Protein AF-A0AAD9X2U5-F1 (afdb_monomer)

Organism: NCBI:txid168575

Radius of gyration: 15.99 Å; Cα contacts (8 Å, |Δi|>4): 62; chains: 1; bounding box: 37×27×47 Å

Foldseek 3Di:
DDDDDDPDDPPLQLDQDPPCALVVLLVVCLVVCCVPVPDDLVVSQVCCCVVPSYHDDSVSSVVSSVVSNVD

pLDDT: mean 81.31, std 12.41, range [51.25, 92.44]

Sequence (71 aa):
MLKTLVDQHECHRVYNNKEAKVKWIVSKFENLVKKNPSIDVKLIGDLLRENYRVLVDIQRVYKAKKR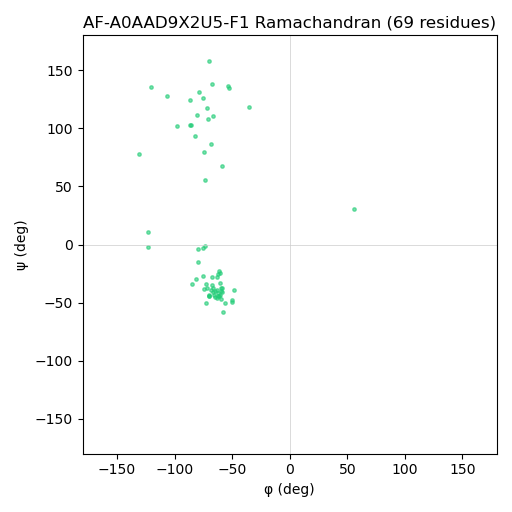AIKG

Nearest PDB structures (foldseek):
  8jrb-assembly2_B  TM=7.341E-01  e=4.396E+00  Aquifex pyrophilus

Mean predicted aligned error: 8.46 Å

Structure (mmCIF, N/CA/C/O backbone):
data_AF-A0AAD9X2U5-F1
#
_entry.id   AF-A0AAD9X2U5-F1
#
loop_
_atom_site.group_PDB
_atom_site.i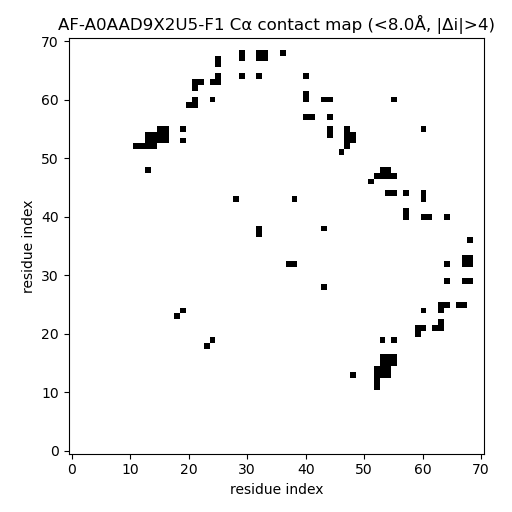d
_atom_site.type_symbol
_atom_site.label_atom_id
_atom_site.label_alt_id
_atom_site.label_comp_id
_atom_site.label_asym_id
_atom_site.label_entity_id
_atom_site.label_seq_id
_atom_site.pdbx_PDB_ins_code
_atom_site.Cartn_x
_atom_site.Cartn_y
_atom_site.Cartn_z
_atom_site.occupancy
_atom_site.B_iso_or_equiv
_atom_site.auth_seq_id
_atom_site.auth_comp_id
_atom_site.auth_asym_id
_atom_site.auth_atom_id
_atom_site.pdbx_PDB_model_num
ATOM 1 N N . MET A 1 1 ? 27.134 -18.890 -37.732 1.00 51.25 1 MET A N 1
ATOM 2 C CA . MET A 1 1 ? 26.086 -18.821 -36.691 1.00 51.25 1 MET A CA 1
ATOM 3 C C . MET A 1 1 ? 25.757 -17.352 -36.457 1.00 51.25 1 MET A C 1
ATOM 5 O O . MET A 1 1 ? 26.578 -16.641 -35.891 1.00 51.25 1 MET A O 1
ATOM 9 N N . LEU A 1 2 ? 24.637 -16.873 -37.003 1.00 58.69 2 LEU A N 1
ATOM 10 C CA . LEU A 1 2 ? 24.190 -15.483 -36.851 1.00 58.69 2 LEU A CA 1
ATOM 11 C C . LEU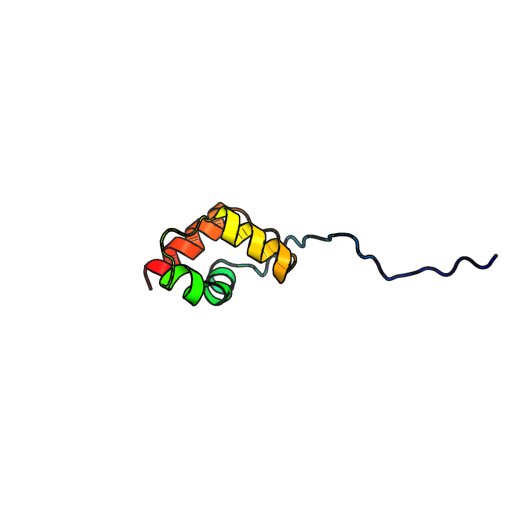 A 1 2 ? 23.699 -15.278 -35.413 1.00 58.69 2 LEU A C 1
ATOM 13 O O . LEU A 1 2 ? 22.763 -15.948 -34.987 1.00 58.69 2 LEU A O 1
ATOM 17 N N . LYS A 1 3 ? 24.350 -14.388 -34.659 1.00 60.62 3 LYS A N 1
ATOM 18 C CA . LYS A 1 3 ? 23.864 -13.945 -33.349 1.00 60.62 3 LYS A CA 1
ATOM 19 C C . LYS A 1 3 ? 22.911 -12.774 -33.579 1.00 60.62 3 LYS A C 1
ATOM 21 O O . LYS A 1 3 ? 23.360 -11.670 -33.866 1.00 60.62 3 LYS A O 1
ATOM 26 N N . THR A 1 4 ? 21.611 -13.018 -33.501 1.00 70.44 4 THR A N 1
ATOM 27 C CA . THR A 1 4 ? 20.598 -11.960 -33.461 1.00 70.44 4 THR A CA 1
ATOM 28 C C . THR A 1 4 ? 20.531 -11.377 -32.051 1.00 70.44 4 THR A C 1
ATOM 30 O O . THR A 1 4 ? 20.481 -12.114 -31.067 1.00 70.44 4 THR A O 1
ATOM 33 N N . LEU A 1 5 ? 20.562 -10.047 -31.944 1.00 69.00 5 LEU A N 1
ATOM 34 C CA . LEU A 1 5 ? 20.317 -9.346 -30.687 1.00 69.00 5 LEU A CA 1
ATOM 35 C C . LEU A 1 5 ? 18.851 -9.571 -30.295 1.00 69.00 5 LEU A C 1
ATOM 37 O O . LEU A 1 5 ? 17.946 -9.075 -30.963 1.00 69.00 5 LEU A O 1
ATOM 41 N N . VAL A 1 6 ? 18.618 -10.337 -29.232 1.00 68.06 6 VAL A N 1
ATOM 42 C CA . VAL A 1 6 ? 17.293 -10.480 -28.625 1.00 68.06 6 VAL A CA 1
ATOM 43 C C . VAL A 1 6 ? 17.124 -9.323 -27.642 1.00 68.06 6 VAL A C 1
ATOM 45 O O . VAL A 1 6 ? 17.700 -9.342 -26.560 1.00 68.06 6 VAL A O 1
ATOM 48 N N . ASP A 1 7 ? 16.353 -8.304 -28.026 1.00 61.09 7 ASP A N 1
ATOM 49 C CA . ASP A 1 7 ? 16.047 -7.132 -27.178 1.00 61.09 7 ASP A CA 1
ATOM 50 C C . ASP A 1 7 ? 15.048 -7.458 -26.042 1.00 61.09 7 ASP A C 1
ATOM 52 O O . ASP A 1 7 ? 14.695 -6.630 -25.203 1.00 61.09 7 ASP A O 1
ATOM 56 N N . GLN A 1 8 ? 14.580 -8.705 -25.984 1.00 59.12 8 GLN A N 1
ATOM 57 C CA . GLN A 1 8 ? 13.649 -9.173 -24.971 1.00 59.12 8 GLN A CA 1
ATOM 58 C C . GLN A 1 8 ? 14.406 -9.535 -23.689 1.00 59.12 8 GLN A C 1
ATOM 60 O O . GLN A 1 8 ? 14.924 -10.636 -23.521 1.00 59.12 8 GLN A O 1
ATOM 65 N N . HIS A 1 9 ? 14.490 -8.571 -22.776 1.00 59.72 9 HIS A N 1
ATOM 66 C CA . HIS A 1 9 ? 15.169 -8.737 -21.497 1.00 59.72 9 HIS A CA 1
ATOM 67 C C . HIS A 1 9 ? 14.143 -9.053 -20.390 1.00 59.72 9 HIS A C 1
ATOM 69 O O . HIS A 1 9 ? 13.465 -8.157 -19.889 1.00 59.72 9 HIS A O 1
ATOM 75 N N . GLU A 1 10 ? 14.031 -10.325 -19.982 1.00 58.28 10 GLU A N 1
ATOM 76 C CA . GLU A 1 10 ? 13.168 -10.784 -18.861 1.00 58.28 10 GLU A CA 1
ATOM 77 C C . GLU A 1 10 ? 13.724 -10.464 -17.467 1.00 58.28 10 GLU A C 1
ATOM 79 O O . GLU A 1 10 ? 13.113 -10.721 -16.433 1.00 58.28 10 GLU A O 1
ATOM 84 N N . CYS A 1 11 ? 14.910 -9.882 -17.442 1.00 64.12 11 CYS A N 1
ATOM 85 C CA . CYS A 1 11 ? 15.499 -9.201 -16.313 1.00 64.12 11 CYS A CA 1
ATOM 86 C C . CYS A 1 11 ? 14.443 -8.461 -15.475 1.00 64.12 11 CYS A C 1
ATOM 88 O O . CYS A 1 11 ? 13.777 -7.543 -15.960 1.00 64.12 11 CYS A O 1
ATOM 90 N N 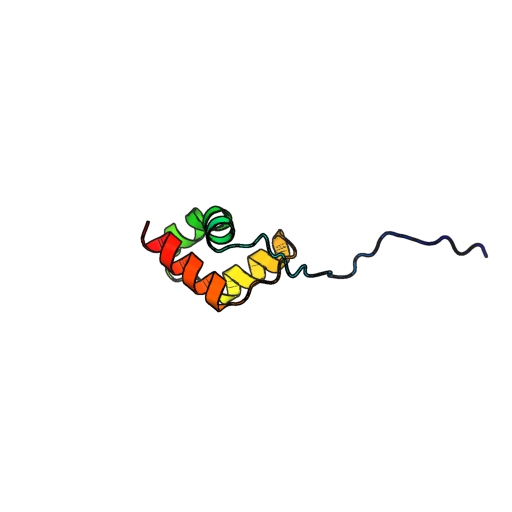. HIS A 1 12 ? 14.319 -8.869 -14.206 1.00 55.59 12 HIS A N 1
ATOM 91 C CA . HIS A 1 12 ? 13.531 -8.233 -13.147 1.00 55.59 12 HIS A CA 1
ATOM 92 C C . HIS A 1 12 ? 14.005 -6.782 -12.915 1.00 55.59 12 HIS A C 1
ATOM 94 O O . HIS A 1 12 ? 14.574 -6.451 -11.873 1.00 55.59 12 HIS A O 1
ATOM 100 N N . ARG A 1 13 ? 13.789 -5.885 -13.884 1.00 61.84 13 ARG A N 1
ATOM 101 C CA . ARG A 1 13 ? 13.953 -4.444 -13.709 1.00 61.84 13 ARG A CA 1
ATOM 102 C C . ARG A 1 13 ? 12.847 -4.002 -12.770 1.00 61.84 13 ARG A C 1
ATOM 104 O O . ARG A 1 13 ? 11.749 -3.6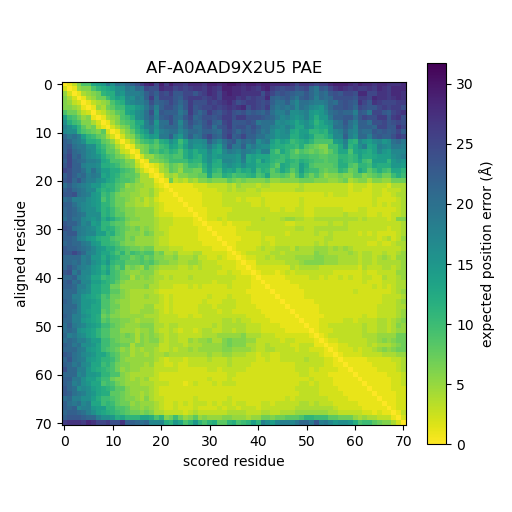54 -13.193 1.00 61.84 13 ARG A O 1
A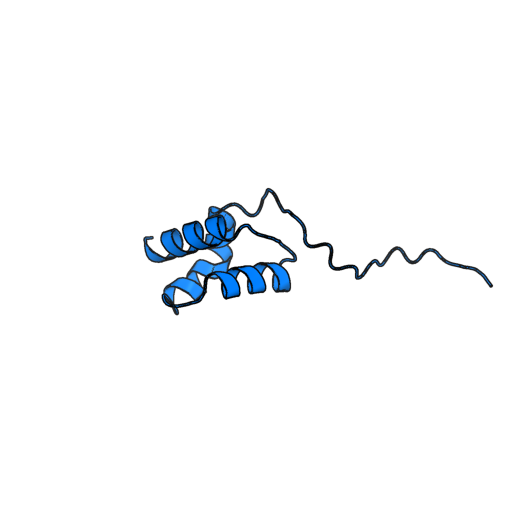TOM 111 N N . VAL A 1 14 ? 13.120 -4.098 -11.474 1.00 63.25 14 VAL A N 1
ATOM 112 C CA . VAL A 1 14 ? 12.269 -3.494 -10.465 1.00 63.25 14 VAL A CA 1
ATOM 113 C C . VAL A 1 14 ? 12.487 -1.992 -10.589 1.00 63.25 14 VAL A C 1
ATOM 115 O O . VAL A 1 14 ? 13.564 -1.476 -10.290 1.00 63.25 14 VAL A O 1
ATOM 118 N N . TYR A 1 15 ? 11.485 -1.295 -11.107 1.00 64.94 15 TYR A N 1
ATOM 119 C CA . TYR A 1 15 ? 11.582 0.132 -11.346 1.00 64.94 15 TYR A CA 1
ATOM 120 C C . TYR A 1 15 ? 11.461 0.867 -10.013 1.00 64.94 15 TYR A C 1
ATOM 122 O O . TYR A 1 15 ? 10.480 0.707 -9.279 1.00 64.94 15 TYR A O 1
ATOM 130 N N . ASN A 1 16 ? 12.442 1.721 -9.715 1.00 64.31 16 ASN A N 1
ATOM 131 C CA . ASN A 1 16 ? 12.278 2.752 -8.697 1.00 64.31 16 ASN A CA 1
ATOM 132 C C . ASN A 1 16 ? 11.374 3.848 -9.283 1.00 64.31 16 ASN A C 1
ATOM 134 O O . ASN A 1 16 ? 11.840 4.848 -9.835 1.00 64.31 16 ASN A O 1
ATOM 138 N N . ASN A 1 17 ? 10.065 3.591 -9.271 1.00 67.12 17 ASN A N 1
ATOM 139 C CA . ASN A 1 17 ? 9.097 4.444 -9.938 1.00 67.12 17 ASN A CA 1
ATOM 140 C C . ASN A 1 17 ? 8.765 5.667 -9.065 1.00 67.12 17 ASN A C 1
ATOM 142 O O . ASN A 1 17 ? 8.097 5.562 -8.031 1.00 67.12 17 ASN A O 1
ATOM 146 N N . LYS A 1 18 ? 9.184 6.859 -9.514 1.00 65.75 18 LYS A N 1
ATOM 147 C CA . LYS A 1 18 ? 8.865 8.143 -8.860 1.00 65.75 18 LYS A CA 1
ATOM 148 C C . LYS A 1 18 ? 7.353 8.414 -8.790 1.00 65.75 18 LYS A C 1
ATOM 150 O O . 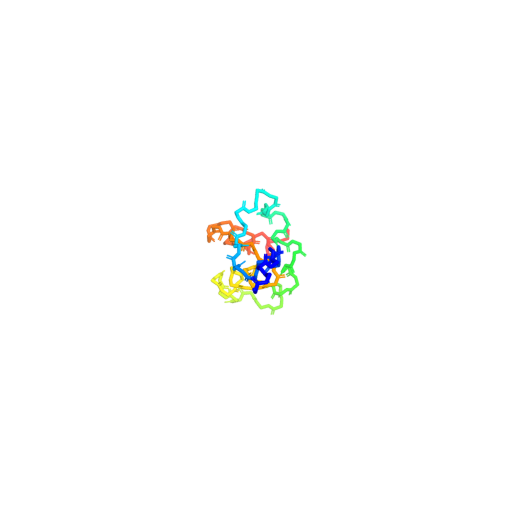LYS A 1 18 ? 6.905 9.143 -7.898 1.00 65.75 18 LYS A O 1
ATOM 155 N N . GLU A 1 19 ? 6.568 7.818 -9.684 1.00 66.81 19 GLU A N 1
ATOM 156 C CA . GLU A 1 19 ? 5.112 7.963 -9.769 1.00 66.81 19 GLU A CA 1
ATOM 157 C C . GLU A 1 19 ? 4.348 7.107 -8.757 1.00 66.81 19 GLU A C 1
ATOM 159 O O . GLU A 1 19 ? 3.191 7.412 -8.463 1.00 66.81 19 GLU A O 1
ATOM 164 N N . ALA A 1 20 ? 4.995 6.115 -8.130 1.00 72.75 20 ALA A N 1
ATOM 165 C CA . ALA A 1 20 ? 4.408 5.296 -7.069 1.00 72.75 20 ALA A CA 1
ATOM 166 C C . ALA A 1 20 ? 4.292 6.081 -5.747 1.00 72.75 20 ALA A C 1
ATOM 168 O O . ALA A 1 20 ? 4.855 5.740 -4.705 1.00 72.75 20 ALA A O 1
ATOM 169 N N . LYS A 1 21 ? 3.618 7.231 -5.785 1.00 84.12 21 LYS A N 1
ATOM 170 C CA . LYS A 1 21 ? 3.318 8.093 -4.637 1.00 84.12 21 LYS A CA 1
ATOM 171 C C . LYS A 1 21 ? 2.286 7.419 -3.744 1.00 84.12 21 LYS A C 1
ATOM 173 O O . LYS A 1 21 ? 1.492 6.606 -4.199 1.00 84.12 21 LYS A O 1
ATOM 178 N N . VAL A 1 22 ? 2.241 7.825 -2.475 1.00 85.25 22 VAL A N 1
ATOM 179 C CA . VAL A 1 22 ? 1.295 7.299 -1.474 1.00 85.25 22 VAL A CA 1
ATOM 180 C C . VAL A 1 22 ? -0.147 7.268 -2.000 1.00 85.25 22 VAL A C 1
ATOM 182 O O . VAL A 1 22 ? -0.841 6.292 -1.765 1.00 85.25 22 VAL A O 1
ATOM 185 N N . LYS A 1 23 ? -0.585 8.285 -2.760 1.00 88.69 23 LYS A N 1
ATOM 186 C CA . LYS A 1 23 ? -1.924 8.318 -3.380 1.00 88.69 23 LYS A CA 1
ATOM 187 C C . LYS A 1 23 ? -2.161 7.177 -4.382 1.00 88.69 23 LYS A C 1
ATOM 189 O O . LYS A 1 23 ? -3.220 6.569 -4.346 1.00 88.69 23 LYS A O 1
ATOM 194 N N . TRP A 1 24 ? -1.186 6.895 -5.248 1.00 90.38 24 TRP A N 1
ATOM 195 C CA . TRP A 1 24 ? -1.269 5.806 -6.230 1.00 90.38 24 TRP A CA 1
ATOM 196 C C . TRP A 1 24 ? -1.235 4.439 -5.547 1.00 90.38 24 TRP A C 1
ATOM 198 O O . TRP A 1 24 ? -1.982 3.543 -5.905 1.00 90.38 24 TRP A O 1
ATOM 208 N N . ILE A 1 25 ? -0.404 4.313 -4.512 1.00 88.62 25 ILE A N 1
ATOM 209 C CA . ILE A 1 25 ? -0.303 3.127 -3.659 1.00 88.62 25 ILE A CA 1
ATOM 210 C C . ILE A 1 25 ? -1.716 2.899 -3.075 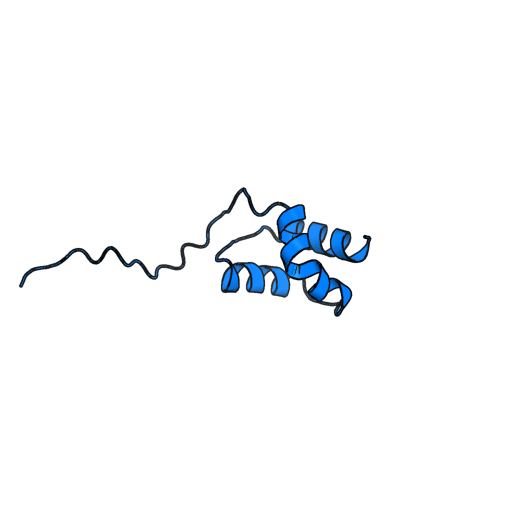1.00 88.62 25 ILE A C 1
ATOM 212 O O . ILE A 1 25 ? -2.349 1.903 -3.419 1.00 88.62 25 ILE A O 1
ATOM 216 N N . VAL A 1 26 ? -2.295 3.872 -2.355 1.00 91.50 26 VAL A N 1
ATOM 217 C CA . VAL A 1 26 ? -3.665 3.766 -1.804 1.00 91.50 26 VAL A CA 1
ATOM 218 C C . VAL A 1 26 ? -4.688 3.335 -2.854 1.00 91.50 26 VAL A C 1
ATOM 220 O O . VAL A 1 26 ? -5.404 2.373 -2.603 1.00 91.50 26 VAL A O 1
ATOM 223 N N . SER A 1 27 ? -4.732 3.960 -4.035 1.00 90.88 27 SER A N 1
ATOM 224 C CA . SER A 1 27 ? -5.754 3.623 -5.038 1.00 90.88 27 SER A CA 1
ATOM 225 C C . SER A 1 27 ? -5.695 2.173 -5.534 1.00 90.88 27 SER A C 1
ATOM 227 O O . SER A 1 27 ? -6.711 1.658 -5.996 1.00 90.88 27 SER A O 1
ATOM 229 N N . LYS A 1 28 ? -4.548 1.489 -5.421 1.00 90.19 28 LYS A N 1
ATOM 230 C CA . LYS A 1 28 ? -4.400 0.088 -5.844 1.00 90.19 28 LYS A CA 1
ATOM 231 C C . LYS A 1 28 ? -4.831 -0.936 -4.799 1.00 90.19 28 LYS A C 1
ATOM 233 O O . LYS A 1 28 ? -5.349 -1.979 -5.182 1.00 90.19 28 LYS A O 1
ATOM 238 N N . PHE A 1 29 ? -4.647 -0.670 -3.508 1.00 88.81 29 PHE A N 1
ATOM 239 C CA . PHE A 1 29 ? -4.963 -1.646 -2.449 1.00 88.81 29 PHE A CA 1
ATOM 240 C C . PHE A 1 29 ? -5.960 -1.136 -1.412 1.00 88.81 29 PHE A C 1
ATOM 242 O O . PHE A 1 29 ? -6.147 -1.797 -0.392 1.00 88.81 29 PHE A O 1
ATOM 249 N N . GLU A 1 30 ? -6.614 0.005 -1.631 1.00 90.06 30 GLU A N 1
ATOM 250 C CA . GLU A 1 30 ? -7.583 0.550 -0.677 1.00 90.06 30 GLU A CA 1
ATOM 251 C C . GLU A 1 30 ? -8.613 -0.507 -0.256 1.00 90.06 30 GLU A C 1
ATOM 253 O O . GLU A 1 30 ? -8.812 -0.744 0.933 1.00 90.06 30 GLU A O 1
ATOM 258 N N . ASN A 1 31 ? -9.191 -1.216 -1.229 1.00 90.75 31 ASN A N 1
ATOM 259 C CA . ASN A 1 31 ? -10.156 -2.283 -0.977 1.00 90.75 31 ASN A CA 1
ATOM 260 C C . ASN A 1 31 ? -9.543 -3.460 -0.191 1.00 90.75 31 ASN A C 1
ATOM 262 O O . ASN A 1 31 ? -10.177 -4.007 0.706 1.00 90.75 31 ASN A O 1
ATOM 266 N N . LEU A 1 32 ? -8.295 -3.831 -0.497 1.00 89.88 32 LEU A N 1
ATOM 267 C CA . LEU A 1 32 ? -7.579 -4.915 0.183 1.00 89.88 32 LEU A CA 1
ATOM 268 C C . LEU A 1 32 ? -7.332 -4.578 1.659 1.00 89.88 32 LEU A C 1
ATOM 270 O O . LEU A 1 32 ? -7.576 -5.411 2.527 1.00 89.88 32 LEU A O 1
ATOM 274 N N . VAL A 1 33 ? -6.893 -3.349 1.939 1.00 90.69 33 VAL A N 1
ATOM 275 C CA . VAL A 1 33 ? -6.617 -2.869 3.300 1.00 90.69 33 VAL A CA 1
ATOM 276 C C . VAL A 1 33 ? -7.906 -2.657 4.092 1.00 90.69 33 VAL A C 1
ATOM 278 O O . VAL A 1 33 ? -7.935 -2.983 5.274 1.00 90.69 33 VAL A O 1
ATOM 281 N N . LYS A 1 34 ? -8.980 -2.163 3.461 1.00 89.19 34 LYS A N 1
ATOM 282 C CA . LYS A 1 34 ? -10.294 -2.022 4.112 1.00 89.19 34 LYS A CA 1
ATOM 283 C C . LYS A 1 34 ? -10.890 -3.381 4.496 1.00 89.19 34 LYS A C 1
ATOM 285 O O . LYS A 1 34 ? -11.434 -3.509 5.586 1.00 89.19 34 LYS A O 1
ATOM 290 N N . LYS A 1 35 ? -10.750 -4.399 3.637 1.00 91.69 35 LYS A N 1
ATOM 291 C CA . LYS A 1 35 ? -11.207 -5.772 3.920 1.00 91.69 35 LYS A CA 1
ATOM 292 C C . LYS A 1 35 ? -10.328 -6.499 4.938 1.00 91.69 35 LYS A C 1
ATOM 294 O O . LYS A 1 35 ? -10.846 -7.281 5.723 1.00 91.69 35 LYS A O 1
ATOM 299 N N . ASN A 1 36 ? -9.019 -6.234 4.933 1.00 90.38 36 ASN A N 1
ATOM 300 C CA . ASN A 1 36 ? -8.042 -6.886 5.808 1.00 90.38 36 ASN A CA 1
ATOM 301 C C . ASN A 1 36 ? -7.133 -5.847 6.497 1.00 90.38 36 ASN A C 1
ATOM 303 O O . ASN A 1 36 ? -5.976 -5.676 6.100 1.00 90.38 36 ASN A O 1
ATOM 307 N N . PRO A 1 37 ? -7.603 -5.151 7.550 1.00 87.06 37 PRO A N 1
ATOM 308 C CA . PRO A 1 37 ? -6.831 -4.083 8.201 1.00 87.06 37 PRO A CA 1
ATOM 309 C C . PRO A 1 37 ? -5.512 -4.564 8.829 1.00 87.06 37 PRO A C 1
ATOM 311 O O . PRO A 1 37 ? -4.548 -3.801 8.956 1.00 87.06 37 PRO A O 1
ATOM 314 N N . SER A 1 38 ? -5.441 -5.843 9.195 1.00 89.75 38 SER A N 1
ATOM 315 C CA . SER A 1 38 ? -4.268 -6.503 9.774 1.00 89.75 38 SER A CA 1
ATOM 316 C C . SER A 1 38 ? -3.201 -6.906 8.749 1.00 89.75 38 SER A C 1
ATOM 318 O O . SER A 1 38 ? -2.138 -7.355 9.161 1.00 89.75 38 SER A O 1
ATOM 320 N N . ILE A 1 39 ? -3.427 -6.706 7.443 1.00 90.00 39 ILE A N 1
ATOM 321 C CA . ILE A 1 39 ? -2.491 -7.123 6.387 1.00 90.00 39 ILE A CA 1
ATOM 322 C C . ILE A 1 39 ? -1.072 -6.578 6.605 1.00 90.00 39 ILE A C 1
ATOM 324 O O . ILE A 1 39 ? -0.891 -5.402 6.941 1.00 90.00 39 ILE A O 1
ATOM 328 N N . ASP A 1 40 ? -0.056 -7.412 6.403 1.00 92.44 40 ASP A N 1
ATOM 329 C CA . ASP A 1 40 ? 1.334 -6.989 6.558 1.00 92.44 40 ASP A CA 1
ATOM 330 C C . ASP A 1 40 ? 1.726 -5.972 5.468 1.00 92.44 40 ASP A C 1
ATOM 332 O O . ASP A 1 40 ? 1.374 -6.101 4.294 1.00 92.44 40 ASP A O 1
ATOM 336 N N . VAL A 1 41 ? 2.467 -4.935 5.858 1.00 90.56 41 VAL A N 1
ATOM 337 C CA . VAL A 1 41 ? 2.974 -3.921 4.922 1.00 90.56 41 VAL A CA 1
ATOM 338 C C . VAL A 1 41 ? 4.028 -4.482 3.965 1.00 90.56 41 VAL A C 1
ATOM 340 O O . VAL A 1 41 ? 4.125 -3.995 2.841 1.00 90.56 41 VAL A O 1
ATOM 343 N N . LYS A 1 42 ? 4.778 -5.514 4.369 1.00 90.75 42 LYS A N 1
ATOM 344 C CA . LYS A 1 42 ? 5.702 -6.252 3.501 1.00 90.75 42 LYS A CA 1
ATOM 345 C C . LYS A 1 42 ? 4.946 -6.947 2.383 1.00 90.75 42 LYS A C 1
ATOM 347 O O . LYS A 1 42 ? 5.293 -6.738 1.232 1.00 90.75 42 LYS A O 1
ATOM 352 N N . LEU A 1 43 ? 3.844 -7.628 2.710 1.00 91.31 43 LEU A N 1
ATOM 353 C CA . LEU A 1 43 ? 3.000 -8.288 1.713 1.00 91.31 43 LEU A CA 1
ATOM 354 C C . LEU A 1 43 ? 2.464 -7.289 0.678 1.00 91.31 43 LEU A C 1
ATOM 356 O O . LEU A 1 43 ? 2.472 -7.573 -0.513 1.00 91.31 43 LEU A O 1
ATOM 360 N N . ILE A 1 44 ? 2.049 -6.087 1.098 1.00 90.81 44 ILE A N 1
ATOM 361 C CA . ILE A 1 44 ? 1.660 -5.032 0.145 1.00 90.81 44 ILE A CA 1
ATOM 362 C C . ILE A 1 44 ? 2.851 -4.631 -0.742 1.00 90.81 44 ILE A C 1
ATOM 364 O O . ILE A 1 44 ? 2.678 -4.440 -1.944 1.00 90.81 44 ILE A O 1
ATOM 368 N N . GLY A 1 45 ? 4.050 -4.497 -0.172 1.00 90.12 45 GLY A N 1
ATOM 369 C CA . GLY A 1 45 ? 5.276 -4.221 -0.927 1.00 90.12 45 GLY A CA 1
ATOM 370 C C . GLY A 1 45 ? 5.611 -5.309 -1.951 1.00 90.12 45 GLY A C 1
ATOM 371 O O . GLY A 1 45 ? 5.912 -4.988 -3.101 1.00 90.12 45 GLY A O 1
ATOM 372 N N . ASP A 1 46 ? 5.488 -6.577 -1.566 1.00 90.12 46 ASP A N 1
ATOM 373 C CA . ASP A 1 46 ? 5.727 -7.729 -2.438 1.00 90.12 46 ASP A CA 1
ATOM 374 C C . ASP A 1 46 ? 4.694 -7.783 -3.568 1.00 90.12 46 ASP A C 1
ATOM 376 O O . ASP A 1 46 ? 5.063 -7.872 -4.736 1.00 90.12 46 ASP A O 1
ATOM 380 N N . LEU A 1 47 ? 3.412 -7.555 -3.262 1.00 90.38 47 LEU A N 1
ATOM 381 C CA . LEU A 1 47 ? 2.358 -7.447 -4.274 1.00 90.38 47 LEU A CA 1
ATOM 382 C C . LEU A 1 47 ? 2.611 -6.301 -5.264 1.00 90.38 47 LEU A C 1
ATOM 384 O O . LEU A 1 47 ? 2.315 -6.440 -6.452 1.00 90.38 47 LEU A O 1
ATOM 388 N N . LEU A 1 48 ? 3.150 -5.167 -4.806 1.00 88.81 48 LEU A N 1
ATOM 389 C CA . LEU A 1 48 ? 3.524 -4.052 -5.683 1.00 88.81 48 LEU A CA 1
ATOM 390 C C . LEU A 1 48 ? 4.692 -4.419 -6.605 1.00 88.81 48 LEU A C 1
ATOM 392 O O . LEU A 1 48 ? 4.708 -4.036 -7.779 1.00 88.81 48 LEU A O 1
ATOM 396 N N . ARG A 1 49 ? 5.645 -5.195 -6.093 1.00 86.69 49 ARG A N 1
ATOM 397 C CA . ARG A 1 49 ? 6.780 -5.691 -6.865 1.00 86.69 49 ARG A CA 1
ATOM 398 C C . ARG A 1 49 ? 6.352 -6.733 -7.896 1.00 86.69 49 ARG A C 1
ATOM 400 O O . ARG A 1 49 ? 6.795 -6.649 -9.036 1.00 86.69 49 ARG A O 1
ATOM 407 N N . GLU A 1 50 ? 5.495 -7.674 -7.527 1.00 87.25 50 GLU A N 1
ATOM 408 C CA . GLU A 1 50 ? 5.056 -8.760 -8.409 1.00 87.25 50 GLU A CA 1
ATOM 409 C C . GLU A 1 50 ? 4.101 -8.265 -9.498 1.00 87.25 50 GLU A C 1
ATOM 411 O O . GLU A 1 50 ? 4.343 -8.488 -10.682 1.00 87.25 50 GLU A O 1
ATOM 416 N N . ASN A 1 51 ? 3.054 -7.526 -9.120 1.00 87.56 51 ASN A N 1
ATOM 417 C CA . ASN A 1 51 ? 2.001 -7.128 -10.058 1.00 87.56 51 ASN A CA 1
ATOM 418 C C . ASN A 1 51 ? 2.374 -5.906 -10.902 1.00 87.56 51 ASN A C 1
ATOM 420 O O . ASN A 1 51 ? 1.898 -5.759 -12.025 1.00 87.56 51 ASN A O 1
ATOM 424 N N . TYR A 1 52 ? 3.201 -5.007 -10.359 1.00 85.50 52 TYR A N 1
ATOM 425 C CA . TYR A 1 52 ? 3.491 -3.717 -10.994 1.00 85.50 52 TYR A CA 1
ATOM 426 C C . TYR A 1 52 ? 4.980 -3.487 -11.258 1.00 85.50 52 TYR A C 1
ATOM 428 O O . TYR A 1 52 ? 5.333 -2.461 -11.838 1.00 85.50 52 TYR A O 1
ATOM 436 N N . ARG A 1 53 ? 5.864 -4.417 -10.862 1.00 84.38 53 ARG A N 1
ATOM 437 C CA . ARG A 1 53 ? 7.328 -4.287 -11.007 1.00 84.38 53 ARG A CA 1
ATOM 438 C C . ARG A 1 53 ? 7.880 -3.015 -10.355 1.00 84.38 53 ARG A C 1
ATOM 440 O O . ARG A 1 53 ? 8.888 -2.473 -10.807 1.00 84.38 53 ARG A O 1
ATOM 447 N N . VAL A 1 54 ? 7.234 -2.539 -9.288 1.00 84.12 54 VAL A N 1
ATOM 448 C CA . VAL A 1 54 ? 7.633 -1.327 -8.560 1.00 84.12 54 VAL A CA 1
ATOM 449 C C . VAL A 1 54 ? 8.266 -1.698 -7.225 1.00 84.12 54 VAL A C 1
ATOM 451 O O . VAL A 1 54 ? 7.648 -2.386 -6.415 1.00 84.12 54 VAL A O 1
ATOM 454 N N . LEU A 1 55 ? 9.466 -1.171 -6.958 1.00 83.69 55 LEU A N 1
ATOM 455 C CA . LEU A 1 55 ? 10.025 -1.169 -5.607 1.00 83.69 55 LEU A CA 1
ATOM 456 C C . LEU A 1 55 ? 9.524 0.080 -4.890 1.00 83.69 55 LEU A C 1
ATOM 458 O O . LEU A 1 55 ? 9.744 1.198 -5.360 1.00 83.69 55 LEU A O 1
ATOM 462 N N . VAL A 1 56 ? 8.889 -0.093 -3.738 1.00 83.94 56 VAL A N 1
ATOM 463 C CA . VAL A 1 56 ? 8.511 1.031 -2.886 1.00 83.94 56 VAL A CA 1
ATOM 464 C C . VAL A 1 56 ? 9.173 0.868 -1.531 1.00 83.94 56 VAL A C 1
ATOM 466 O O . VAL A 1 56 ? 9.143 -0.204 -0.939 1.00 83.94 56 VAL A O 1
ATOM 469 N N . ASP A 1 57 ? 9.724 1.966 -1.022 1.00 87.12 57 ASP A N 1
ATOM 470 C CA . ASP A 1 57 ? 10.130 2.068 0.371 1.00 87.12 57 ASP A CA 1
ATOM 471 C C . ASP A 1 57 ? 8.984 1.701 1.335 1.00 87.12 57 ASP A C 1
ATOM 473 O O . ASP A 1 57 ? 7.843 2.166 1.203 1.00 87.12 57 ASP A O 1
ATOM 477 N N . ILE A 1 58 ? 9.305 0.892 2.342 1.00 88.50 58 ILE A N 1
ATOM 478 C CA . ILE A 1 58 ? 8.322 0.341 3.276 1.00 88.50 58 ILE A CA 1
ATOM 479 C C . ILE A 1 58 ? 7.611 1.422 4.102 1.00 88.50 58 ILE A C 1
ATOM 481 O O . ILE A 1 58 ? 6.435 1.263 4.440 1.00 88.50 58 ILE A O 1
ATOM 485 N N . GLN A 1 59 ? 8.251 2.570 4.363 1.00 89.81 59 GLN A N 1
ATOM 486 C CA . GLN A 1 59 ? 7.599 3.679 5.062 1.00 89.81 59 GLN A CA 1
ATOM 487 C C . GLN A 1 59 ? 6.489 4.301 4.211 1.00 89.81 59 GLN A C 1
ATOM 489 O O . GLN A 1 59 ? 5.461 4.727 4.746 1.00 89.81 59 GLN A O 1
ATOM 494 N N . ARG A 1 60 ? 6.657 4.354 2.881 1.00 89.44 60 ARG A N 1
ATOM 495 C CA . ARG A 1 60 ? 5.600 4.834 1.971 1.00 89.44 60 ARG A CA 1
ATOM 496 C C . ARG A 1 60 ? 4.415 3.882 1.980 1.00 89.44 60 ARG A C 1
ATOM 498 O O . ARG A 1 60 ? 3.282 4.358 2.034 1.00 89.44 60 ARG A O 1
ATOM 505 N N . VAL A 1 61 ? 4.671 2.574 1.986 1.00 91.19 61 VAL A N 1
ATOM 506 C CA . VAL A 1 61 ? 3.624 1.548 2.093 1.00 91.19 61 VAL A CA 1
ATOM 507 C C . VAL A 1 61 ? 2.883 1.671 3.426 1.00 91.19 61 VAL A C 1
ATOM 509 O O . VAL A 1 61 ? 1.655 1.724 3.439 1.00 91.19 61 VAL A O 1
ATOM 512 N N . TYR A 1 62 ? 3.602 1.855 4.538 1.00 92.31 62 TYR A N 1
ATOM 513 C CA . TYR A 1 62 ? 3.002 2.075 5.857 1.00 92.31 62 TYR A CA 1
ATOM 514 C C . TYR A 1 62 ? 2.110 3.327 5.904 1.00 92.31 62 TYR A C 1
ATOM 516 O O . TYR A 1 62 ? 0.965 3.271 6.360 1.00 92.31 62 TYR A O 1
ATOM 524 N N . LYS A 1 63 ? 2.596 4.463 5.379 1.00 91.38 63 LYS A N 1
ATOM 525 C CA . LYS A 1 63 ? 1.808 5.706 5.275 1.00 91.38 63 LYS A CA 1
ATOM 526 C C . LYS A 1 63 ? 0.552 5.506 4.429 1.00 91.38 63 LYS A C 1
ATOM 528 O O . LYS A 1 63 ? -0.506 6.031 4.770 1.00 91.38 63 LYS A O 1
ATOM 533 N N . ALA A 1 64 ? 0.665 4.747 3.345 1.00 91.38 64 ALA A N 1
ATOM 534 C CA . ALA A 1 64 ? -0.444 4.470 2.453 1.00 91.38 64 ALA A CA 1
ATOM 535 C C . ALA A 1 64 ? -1.486 3.545 3.100 1.00 91.38 64 ALA A C 1
ATOM 537 O O . ALA A 1 64 ? -2.669 3.870 3.071 1.00 91.38 64 ALA A O 1
ATOM 538 N N . LYS A 1 65 ? -1.060 2.484 3.798 1.00 90.94 65 LYS A N 1
ATOM 539 C CA . LYS A 1 65 ? -1.945 1.641 4.617 1.00 90.94 65 LYS A CA 1
ATOM 540 C C . LYS A 1 65 ? -2.699 2.478 5.654 1.00 90.94 65 LYS A C 1
ATOM 542 O O . LYS A 1 65 ? -3.923 2.429 5.715 1.00 90.94 65 LYS A O 1
ATOM 547 N N . LYS A 1 66 ? -1.985 3.308 6.424 1.00 91.69 66 LYS A N 1
ATOM 548 C CA . LYS A 1 66 ? -2.593 4.184 7.440 1.00 91.69 66 LYS A CA 1
ATOM 549 C C . LYS A 1 66 ? -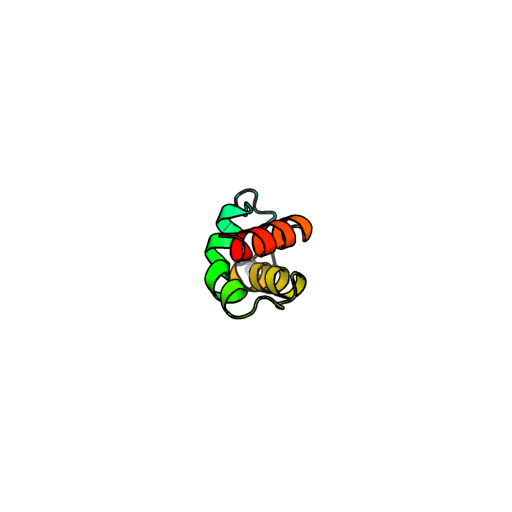3.618 5.147 6.835 1.00 91.69 66 LYS A C 1
ATOM 551 O O . LYS A 1 66 ? -4.637 5.413 7.461 1.00 91.69 66 LYS A O 1
ATOM 556 N N . ARG A 1 67 ? -3.358 5.663 5.630 1.00 90.62 67 ARG A N 1
ATOM 557 C CA . ARG A 1 67 ? -4.291 6.534 4.907 1.00 90.62 67 ARG A CA 1
ATOM 558 C C . ARG A 1 67 ? -5.525 5.777 4.414 1.00 90.62 67 ARG A C 1
ATOM 560 O O . ARG A 1 67 ? -6.624 6.265 4.619 1.00 90.62 67 ARG A O 1
ATOM 567 N N . ALA A 1 68 ? -5.349 4.588 3.841 1.00 89.81 68 ALA A N 1
ATOM 568 C CA . ALA A 1 68 ? -6.454 3.751 3.371 1.00 89.81 68 ALA A CA 1
ATOM 569 C C . ALA A 1 68 ? -7.419 3.342 4.500 1.00 89.81 68 ALA A C 1
ATOM 571 O O . ALA A 1 68 ? -8.617 3.226 4.260 1.00 89.81 68 ALA A O 1
ATOM 572 N N . ILE A 1 69 ? -6.906 3.153 5.724 1.00 88.25 69 ILE A N 1
ATOM 573 C CA . ILE A 1 69 ? -7.723 2.854 6.915 1.00 88.25 69 ILE A CA 1
ATOM 574 C C . ILE A 1 69 ? -8.465 4.096 7.420 1.00 88.25 69 ILE A C 1
ATOM 576 O O . ILE A 1 69 ? -9.594 3.984 7.881 1.00 88.25 69 ILE A O 1
ATOM 580 N N . LYS A 1 70 ? -7.829 5.272 7.373 1.00 82.56 70 LYS A N 1
ATOM 581 C CA . LYS A 1 70 ? -8.402 6.501 7.937 1.00 82.56 70 LYS A CA 1
ATOM 582 C C . LYS A 1 70 ? -9.521 7.116 7.092 1.00 82.56 70 LYS A C 1
ATOM 584 O O . LYS A 1 70 ? -10.371 7.759 7.694 1.00 82.56 70 LYS A O 1
ATOM 589 N N . GLY A 1 71 ? -9.525 6.890 5.771 1.00 58.81 71 GLY A N 1
ATOM 590 C CA . GLY A 1 71 ? -10.418 7.588 4.835 1.00 58.81 71 GLY A CA 1
ATOM 591 C C . GLY A 1 71 ? -9.966 9.023 4.620 1.00 58.81 71 GLY A C 1
ATOM 592 O O . GLY A 1 71 ? -10.146 9.837 5.545 1.00 58.81 71 GLY A O 1
#

Solvent-accessible surface area (backbone atoms only — not comparable to full-atom values): 4358 Å² total; per-residue (Å²): 134,88,83,75,87,75,85,78,70,84,67,84,71,60,36,80,49,85,76,72,37,47,69,55,50,23,74,74,41,31,68,57,42,62,76,37,76,82,62,57,56,64,59,54,41,49,50,36,34,71,78,66,34,30,58,65,63,65,68,51,45,46,54,16,53,55,46,43,69,68,110

Secondary structure (DSSP, 8-state):
--------------B--TT--HHHHHHHHHHHHHH-TT--HHHHHHHHHHHH-B---HHHHHHHHHHHHH-